Protein AF-A0A2B9DK00-F1 (afdb_monomer_lite)

Foldseek 3Di:
DDDDPPPQAPLLVLVVVLPDDLVRLCVQLVHDSVLSVCCRPPLVSLQVDDPVSLVSSCVSSVHDSCSRRVD

Radius of gyration: 11.66 Å; chains: 1; bounding box: 24×36×24 Å

Structure (mmCIF, N/CA/C/O backbone):
data_AF-A0A2B9DK00-F1
#
_entry.id   AF-A0A2B9DK00-F1
#
loop_
_atom_site.group_PDB
_atom_site.id
_atom_site.type_symbol
_atom_site.label_atom_id
_atom_site.label_alt_id
_atom_site.label_comp_id
_atom_site.label_asym_id
_atom_site.label_entity_id
_atom_site.label_seq_id
_atom_site.pdbx_PDB_ins_code
_atom_site.Cartn_x
_atom_site.Cartn_y
_atom_site.Cartn_z
_atom_site.occupancy
_atom_site.B_iso_or_equiv
_atom_site.auth_seq_id
_atom_site.auth_comp_id
_atom_site.auth_asym_id
_atom_site.auth_atom_id
_atom_site.pdbx_PDB_model_num
ATOM 1 N N . MET A 1 1 ? -4.608 27.493 4.748 1.00 36.09 1 MET A N 1
ATOM 2 C CA . MET A 1 1 ? -4.239 26.177 5.309 1.00 36.09 1 MET A CA 1
ATOM 3 C C . MET A 1 1 ? -2.971 25.715 4.606 1.00 36.09 1 MET A C 1
ATOM 5 O O . MET A 1 1 ? -3.057 25.226 3.491 1.00 36.09 1 MET A O 1
ATOM 9 N N . ASN A 1 2 ? -1.801 25.956 5.201 1.00 46.75 2 ASN A N 1
ATOM 10 C CA . ASN A 1 2 ? -0.528 25.436 4.696 1.00 46.75 2 ASN A CA 1
ATOM 11 C C . ASN A 1 2 ? -0.255 24.090 5.360 1.00 46.75 2 ASN A C 1
ATOM 13 O O . ASN A 1 2 ? -0.265 24.037 6.588 1.00 46.75 2 ASN A O 1
ATOM 17 N N . SER A 1 3 ? 0.028 23.054 4.568 1.00 35.00 3 SER A N 1
ATOM 18 C CA . SER A 1 3 ? 1.087 22.065 4.823 1.00 35.00 3 SER A CA 1
ATOM 19 C C . SER A 1 3 ? 1.161 21.072 3.659 1.00 35.00 3 SER A C 1
ATOM 21 O O . SER A 1 3 ? 0.244 20.285 3.450 1.00 35.00 3 SER A O 1
ATOM 23 N N . SER A 1 4 ? 2.303 21.098 2.969 1.00 40.12 4 SER A N 1
ATOM 24 C CA . SER A 1 4 ? 2.888 19.956 2.254 1.00 40.12 4 SER A CA 1
ATOM 25 C C . SER A 1 4 ? 2.305 19.604 0.876 1.00 40.12 4 SER A C 1
ATOM 27 O O . SER A 1 4 ? 1.588 18.617 0.729 1.00 40.12 4 SER A O 1
ATOM 29 N N . ASN A 1 5 ? 2.760 20.318 -0.163 1.00 43.53 5 ASN A N 1
ATOM 30 C CA . ASN A 1 5 ? 2.931 19.760 -1.517 1.00 43.53 5 ASN A CA 1
ATOM 31 C C . ASN A 1 5 ? 3.993 18.637 -1.477 1.00 43.53 5 ASN A C 1
ATOM 33 O O . ASN A 1 5 ? 5.076 18.762 -2.036 1.00 43.53 5 ASN A O 1
ATOM 37 N N . ILE A 1 6 ? 3.722 17.559 -0.738 1.00 56.81 6 ILE A N 1
ATOM 38 C CA . ILE A 1 6 ? 4.387 16.280 -0.974 1.00 56.81 6 ILE A CA 1
ATOM 39 C C . ILE A 1 6 ? 3.722 15.776 -2.242 1.00 56.81 6 ILE A C 1
ATOM 41 O O . ILE A 1 6 ? 2.515 15.524 -2.211 1.00 56.81 6 ILE A O 1
ATOM 45 N N . GLU A 1 7 ? 4.476 15.712 -3.338 1.00 59.50 7 GLU A N 1
ATOM 46 C CA . GLU A 1 7 ? 4.038 15.107 -4.594 1.00 59.50 7 GLU A CA 1
ATOM 47 C C . GLU A 1 7 ? 3.278 13.818 -4.272 1.00 59.50 7 GLU A C 1
ATOM 49 O O . GLU A 1 7 ? 3.808 12.866 -3.693 1.00 59.50 7 GLU A O 1
ATOM 54 N N . SER A 1 8 ? 1.964 13.853 -4.489 1.00 73.88 8 SER A N 1
ATOM 55 C CA . SER A 1 8 ? 1.107 12.728 -4.154 1.00 73.88 8 SER A CA 1
ATOM 56 C C . SER A 1 8 ? 1.315 11.698 -5.246 1.00 73.88 8 SER A C 1
ATOM 58 O O . SER A 1 8 ? 0.790 11.876 -6.340 1.00 73.88 8 SER A O 1
ATOM 60 N N . THR A 1 9 ? 2.069 10.642 -4.941 1.00 89.00 9 THR A N 1
ATOM 61 C CA . THR A 1 9 ? 2.244 9.514 -5.860 1.00 89.00 9 THR A CA 1
ATOM 62 C C . THR A 1 9 ? 0.885 8.957 -6.277 1.00 89.00 9 THR A C 1
ATOM 64 O O . THR A 1 9 ? -0.088 9.004 -5.506 1.00 89.00 9 THR A O 1
ATOM 67 N N . GLN A 1 10 ? 0.803 8.391 -7.476 1.00 92.06 10 GLN A N 1
ATOM 68 C CA . GLN A 1 10 ? -0.392 7.694 -7.950 1.00 92.06 10 GLN A CA 1
ATOM 69 C C . GLN A 1 10 ? -0.796 6.572 -6.993 1.00 92.06 10 GLN A C 1
ATOM 71 O O . GLN A 1 10 ? -1.984 6.390 -6.732 1.00 92.06 10 GLN A O 1
ATOM 76 N N . LEU A 1 11 ? 0.172 5.890 -6.373 1.00 93.75 11 LEU A N 1
ATOM 77 C CA . LEU A 1 11 ? -0.088 4.922 -5.303 1.00 93.75 11 LEU A CA 1
ATOM 78 C C . LEU A 1 11 ? -0.828 5.536 -4.107 1.00 93.75 11 LEU A C 1
ATOM 80 O O . LEU A 1 11 ? -1.811 4.974 -3.617 1.00 93.75 11 LEU A O 1
ATOM 84 N N . LYS A 1 12 ? -0.384 6.703 -3.638 1.00 93.38 12 LYS A N 1
ATOM 85 C CA . LYS A 1 12 ? -1.020 7.402 -2.519 1.00 93.38 12 LYS A CA 1
ATOM 86 C C . LYS A 1 12 ? -2.399 7.937 -2.889 1.00 93.38 12 LYS A C 1
ATOM 88 O O . LYS A 1 12 ? -3.287 7.956 -2.036 1.00 93.38 12 LYS A O 1
ATOM 93 N N . GLN A 1 13 ? -2.592 8.347 -4.140 1.00 93.56 13 GLN A N 1
ATOM 94 C CA . GLN A 1 13 ? -3.900 8.761 -4.634 1.00 93.56 13 GLN A CA 1
ATOM 95 C C . GLN A 1 13 ? -4.861 7.571 -4.743 1.00 93.56 13 GLN A C 1
ATOM 97 O O . GLN A 1 13 ? -5.959 7.640 -4.203 1.00 93.56 13 GLN A O 1
ATOM 102 N N . ALA A 1 14 ? -4.424 6.451 -5.322 1.00 95.00 14 ALA A N 1
ATOM 103 C CA . ALA A 1 14 ? -5.218 5.227 -5.414 1.00 95.00 14 ALA A CA 1
ATOM 104 C C . ALA A 1 14 ? -5.641 4.708 -4.031 1.00 95.00 14 ALA A C 1
ATOM 106 O O . ALA A 1 14 ? -6.783 4.289 -3.847 1.00 95.00 14 ALA A O 1
ATOM 107 N N . PHE A 1 15 ? -4.757 4.812 -3.034 1.00 95.81 15 PHE A N 1
ATOM 108 C CA . PHE A 1 15 ? -5.105 4.507 -1.649 1.00 95.81 15 PHE A CA 1
ATOM 109 C C . PHE A 1 15 ? -6.223 5.414 -1.114 1.00 95.81 15 P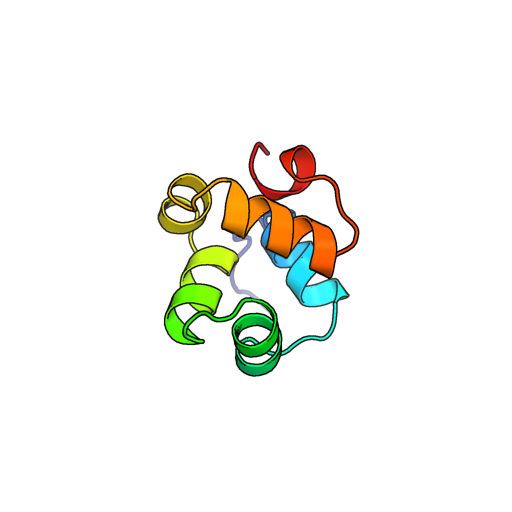HE A C 1
ATOM 111 O O . PHE A 1 15 ? -7.198 4.906 -0.566 1.00 95.81 15 PHE A O 1
ATOM 118 N N . LYS A 1 16 ? -6.137 6.737 -1.310 1.00 94.62 16 LYS A N 1
ATOM 119 C CA . LYS A 1 16 ? -7.201 7.672 -0.893 1.00 94.62 16 LYS A CA 1
ATOM 120 C C . LYS A 1 16 ? -8.529 7.381 -1.597 1.00 94.62 16 LYS A C 1
ATOM 122 O O . LYS A 1 16 ? -9.561 7.352 -0.936 1.00 94.62 16 LYS A O 1
ATOM 127 N N . ASP A 1 17 ? -8.487 7.133 -2.904 1.00 95.94 17 ASP A N 1
ATOM 128 C CA . ASP A 1 17 ? -9.672 6.852 -3.724 1.00 95.94 17 ASP A CA 1
ATOM 129 C C . ASP A 1 17 ? -10.358 5.541 -3.313 1.00 95.94 17 ASP A C 1
ATOM 131 O O . ASP A 1 17 ? -11.573 5.406 -3.440 1.00 95.94 17 ASP A O 1
ATOM 135 N N . SER A 1 18 ? -9.587 4.571 -2.810 1.00 95.62 18 SER A N 1
ATOM 136 C CA . SER A 1 18 ? -10.107 3.263 -2.403 1.00 95.62 18 SER A CA 1
ATOM 137 C C . SER A 1 18 ? -11.001 3.303 -1.159 1.00 95.62 18 SER A C 1
ATOM 139 O O . SER A 1 18 ? -11.789 2.386 -0.948 1.00 95.62 18 SER A O 1
ATOM 141 N N . GLY A 1 19 ? -10.864 4.334 -0.317 1.00 96.69 19 GLY A N 1
ATOM 142 C CA . GLY A 1 19 ? -11.563 4.432 0.967 1.00 96.69 19 GLY A CA 1
ATOM 143 C C . GLY A 1 19 ? -11.068 3.465 2.050 1.00 96.69 19 GLY A C 1
ATOM 144 O O . GLY A 1 19 ? -11.602 3.494 3.157 1.00 96.69 19 GLY A O 1
ATOM 145 N N . TYR A 1 20 ? -10.053 2.640 1.776 1.00 97.25 20 TYR A N 1
ATOM 146 C CA . TYR A 1 20 ? -9.500 1.721 2.766 1.00 97.25 20 TYR A CA 1
ATOM 147 C C . TYR A 1 20 ? -8.702 2.442 3.849 1.00 97.25 20 TYR A C 1
ATOM 149 O O . TYR A 1 20 ? -7.932 3.373 3.604 1.00 97.25 20 TYR A O 1
ATOM 157 N N . THR A 1 21 ? -8.788 1.914 5.062 1.00 97.38 21 THR A N 1
ATOM 158 C CA . THR A 1 21 ? -7.784 2.141 6.096 1.00 97.38 21 THR A CA 1
ATOM 159 C C . THR A 1 21 ? -6.526 1.312 5.817 1.00 97.38 21 THR A C 1
ATOM 161 O O . THR A 1 21 ? -6.545 0.299 5.114 1.00 97.38 21 THR A O 1
ATOM 164 N N . TYR A 1 22 ? -5.401 1.689 6.434 1.00 97.19 22 TYR A N 1
ATOM 165 C CA . TYR A 1 22 ? -4.176 0.883 6.354 1.00 97.19 22 TYR A CA 1
ATOM 166 C C . TYR A 1 22 ? -4.353 -0.523 6.938 1.00 97.19 22 TYR A C 1
ATOM 168 O O . TYR A 1 22 ? -3.703 -1.452 6.474 1.00 97.19 22 TYR A O 1
ATOM 176 N N . GLN A 1 23 ? -5.207 -0.689 7.954 1.00 97.56 23 GLN A N 1
ATOM 177 C CA . GLN A 1 23 ? -5.479 -1.997 8.556 1.00 97.56 23 GLN A CA 1
ATOM 178 C C . GLN A 1 23 ? -6.247 -2.907 7.597 1.00 97.56 23 GLN A C 1
ATOM 180 O O . GLN A 1 23 ? -5.870 -4.066 7.447 1.00 97.56 23 GLN A O 1
ATOM 185 N N . GLU A 1 24 ? -7.269 -2.385 6.917 1.00 98.19 24 GLU A N 1
ATOM 186 C CA . GLU A 1 24 ? -8.047 -3.154 5.938 1.00 98.19 24 GLU A CA 1
ATOM 187 C C . GLU A 1 24 ? -7.189 -3.558 4.743 1.00 98.19 24 GLU A C 1
ATOM 189 O O . GLU A 1 24 ? -7.129 -4.738 4.400 1.00 98.19 24 GLU A O 1
ATOM 194 N N . LEU A 1 25 ? -6.455 -2.604 4.159 1.00 97.94 25 LEU A N 1
ATOM 195 C CA . LEU A 1 25 ? -5.570 -2.892 3.035 1.00 97.94 25 LEU A CA 1
ATOM 196 C C . LEU A 1 25 ? -4.484 -3.903 3.422 1.00 97.94 25 LEU A C 1
ATOM 198 O O . LEU A 1 25 ? -4.236 -4.859 2.692 1.00 97.94 25 LEU A O 1
ATOM 202 N N . ALA A 1 26 ? -3.865 -3.740 4.592 1.00 97.69 26 ALA A N 1
ATOM 203 C CA . ALA A 1 26 ? -2.871 -4.685 5.086 1.00 97.69 26 ALA A CA 1
ATOM 204 C C . ALA A 1 26 ? -3.456 -6.090 5.304 1.00 97.69 26 ALA A C 1
ATOM 206 O O . ALA A 1 26 ? -2.791 -7.073 4.980 1.00 97.69 26 ALA A O 1
ATOM 207 N N . GLY A 1 27 ? -4.699 -6.182 5.789 1.00 97.94 27 GLY A N 1
ATOM 208 C CA . GLY A 1 27 ? -5.426 -7.442 5.933 1.00 97.94 27 GLY A CA 1
ATOM 209 C C . GLY A 1 27 ? -5.665 -8.141 4.595 1.00 97.94 27 GLY A C 1
ATOM 210 O O . GLY A 1 27 ? -5.413 -9.338 4.486 1.00 97.94 27 GLY A O 1
ATOM 211 N N . ILE A 1 28 ? -6.065 -7.394 3.560 1.00 97.38 28 ILE A N 1
ATOM 212 C CA . ILE A 1 28 ? -6.248 -7.923 2.197 1.00 97.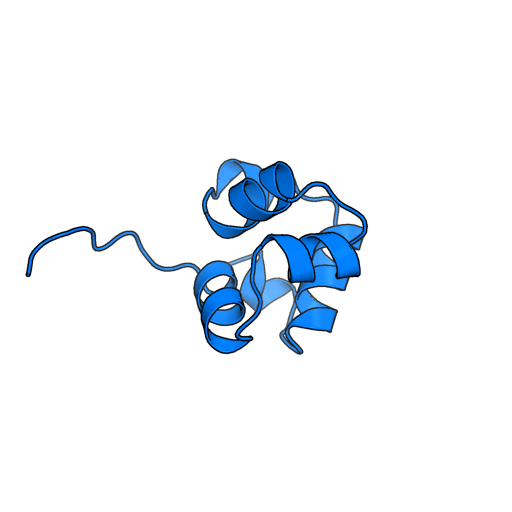38 28 ILE A CA 1
ATOM 213 C C . ILE A 1 28 ? -4.918 -8.424 1.615 1.00 97.38 28 ILE A C 1
ATOM 215 O O . ILE A 1 28 ? -4.868 -9.469 0.970 1.00 97.38 28 ILE A O 1
ATOM 219 N N . LEU A 1 29 ? -3.835 -7.683 1.847 1.00 95.88 29 LEU A N 1
ATOM 220 C CA . LEU A 1 29 ? -2.507 -7.983 1.308 1.00 95.88 29 LEU A CA 1
ATOM 221 C C . LEU A 1 29 ? -1.730 -9.031 2.123 1.00 95.88 29 LEU A C 1
ATOM 223 O O . LEU A 1 29 ? -0.669 -9.469 1.685 1.00 95.88 29 LEU A O 1
ATOM 227 N N . GLY A 1 30 ? -2.213 -9.413 3.309 1.00 96.38 30 GLY A N 1
ATOM 228 C CA . GLY A 1 30 ? -1.504 -10.330 4.205 1.00 96.38 30 GLY A CA 1
AT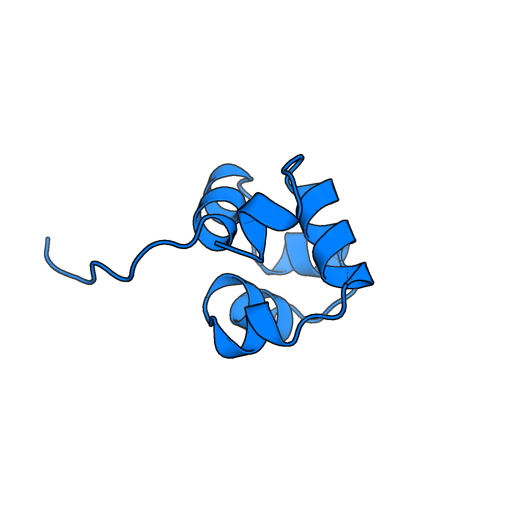OM 229 C C . GLY A 1 30 ? -0.191 -9.761 4.759 1.00 96.38 30 GLY A C 1
ATOM 230 O O . GLY A 1 30 ? 0.749 -10.513 5.011 1.00 96.38 30 GLY A O 1
ATOM 231 N N . ILE A 1 31 ? -0.100 -8.438 4.937 1.00 95.81 31 ILE A N 1
ATOM 232 C CA . ILE A 1 31 ? 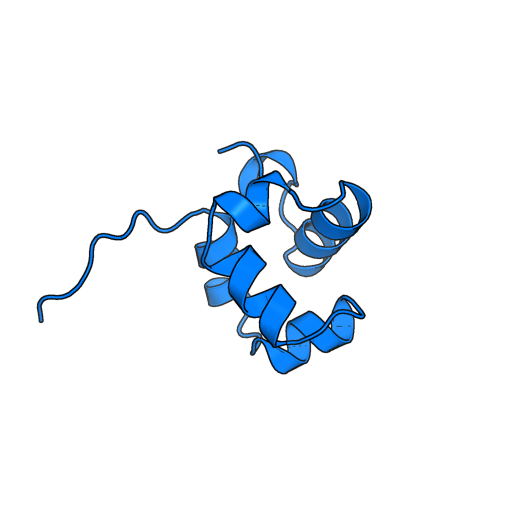1.087 -7.748 5.471 1.00 95.81 31 ILE A CA 1
ATOM 233 C C . ILE A 1 31 ? 0.771 -7.010 6.774 1.00 95.81 31 ILE A C 1
ATOM 235 O O . ILE A 1 31 ? -0.379 -6.885 7.185 1.00 95.81 31 ILE A O 1
ATOM 239 N N . SER A 1 32 ? 1.792 -6.472 7.446 1.00 97.44 32 SER A N 1
ATOM 240 C CA . SER A 1 32 ? 1.559 -5.620 8.616 1.00 97.44 32 SER A CA 1
ATOM 241 C C . SER A 1 32 ? 1.062 -4.226 8.216 1.00 97.44 32 SER A C 1
ATOM 243 O O . SER A 1 32 ? 1.522 -3.645 7.230 1.00 97.44 32 SER A O 1
ATOM 245 N N . SER A 1 33 ? 0.187 -3.638 9.038 1.00 97.00 33 SER A N 1
ATOM 246 C CA . SER A 1 33 ? -0.304 -2.261 8.846 1.00 97.00 33 SER A CA 1
ATOM 247 C C . SER A 1 33 ? 0.837 -1.231 8.798 1.00 97.00 33 SER A C 1
ATOM 249 O O . SER A 1 33 ? 0.831 -0.325 7.966 1.00 97.00 33 SER A O 1
ATOM 251 N N . SER A 1 34 ? 1.893 -1.418 9.603 1.00 96.06 34 SER A N 1
ATOM 252 C CA . SER A 1 34 ? 3.089 -0.561 9.553 1.00 96.06 34 SER A CA 1
ATOM 253 C C . SER A 1 34 ? 3.827 -0.660 8.213 1.00 96.06 34 SER A C 1
ATOM 255 O O . SER A 1 34 ? 4.278 0.355 7.680 1.00 96.06 34 SER A O 1
ATOM 257 N N . TYR A 1 35 ? 3.943 -1.863 7.642 1.00 95.62 35 TYR A N 1
ATOM 258 C CA . TYR A 1 35 ? 4.568 -2.040 6.333 1.00 95.62 35 TYR A CA 1
ATOM 259 C C . TYR A 1 35 ? 3.702 -1.451 5.215 1.00 95.62 35 TYR A C 1
ATOM 261 O O . TYR A 1 35 ? 4.225 -0.723 4.376 1.00 95.62 35 TYR A O 1
ATOM 269 N N . CYS A 1 36 ? 2.381 -1.644 5.275 1.00 96.69 36 CYS A N 1
ATOM 270 C CA . CYS A 1 36 ? 1.431 -0.994 4.372 1.00 96.69 36 CYS A CA 1
ATOM 271 C C . CYS A 1 36 ? 1.578 0.536 4.398 1.00 96.69 36 CYS A C 1
ATOM 273 O O . CYS A 1 36 ? 1.736 1.161 3.352 1.00 96.69 36 CYS A O 1
ATOM 275 N N . TYR A 1 37 ? 1.605 1.144 5.589 1.00 95.62 37 TYR A N 1
ATOM 276 C CA . TYR A 1 37 ? 1.803 2.588 5.745 1.00 95.62 37 TYR A CA 1
ATOM 277 C C . TYR A 1 37 ? 3.091 3.070 5.065 1.00 95.62 37 TYR A C 1
ATOM 279 O O . TYR A 1 37 ? 3.081 4.090 4.371 1.00 95.62 37 TYR A O 1
ATOM 287 N N . LYS A 1 38 ? 4.194 2.330 5.241 1.00 94.81 38 LYS A N 1
ATOM 288 C CA . LYS A 1 38 ? 5.492 2.649 4.633 1.00 94.81 38 LYS A CA 1
ATOM 289 C C . LYS A 1 38 ? 5.446 2.560 3.109 1.00 94.81 38 LYS A C 1
ATOM 291 O O . LYS A 1 38 ? 5.941 3.473 2.465 1.00 94.81 38 LYS A O 1
ATOM 296 N N . ILE A 1 39 ? 4.837 1.518 2.542 1.00 94.69 39 ILE A N 1
ATOM 297 C CA . ILE A 1 39 ? 4.696 1.362 1.085 1.00 94.69 39 ILE A CA 1
ATOM 298 C C . ILE A 1 39 ? 3.939 2.551 0.479 1.00 94.69 39 ILE A C 1
ATOM 300 O O . ILE A 1 39 ? 4.401 3.134 -0.496 1.00 94.69 39 ILE A O 1
ATOM 304 N N . ILE A 1 40 ? 2.814 2.945 1.085 1.00 94.06 40 ILE A N 1
ATOM 305 C CA . ILE A 1 40 ? 1.948 4.015 0.562 1.00 94.06 40 ILE A CA 1
ATOM 306 C C . ILE A 1 40 ? 2.583 5.408 0.682 1.00 94.06 40 ILE A C 1
ATOM 308 O O . ILE A 1 40 ? 2.316 6.282 -0.140 1.00 94.06 40 ILE A O 1
ATOM 312 N N . ASN A 1 41 ? 3.396 5.648 1.714 1.00 91.19 41 ASN A N 1
ATOM 313 C CA . ASN A 1 41 ? 3.871 6.996 2.046 1.00 91.19 41 ASN A CA 1
ATOM 314 C C . ASN A 1 41 ? 5.369 7.226 1.817 1.00 91.19 41 ASN A C 1
ATOM 316 O O . ASN A 1 41 ? 5.834 8.339 2.060 1.00 91.19 41 ASN A O 1
ATOM 320 N N . ASN A 1 42 ? 6.138 6.210 1.419 1.00 88.69 42 ASN A N 1
ATOM 321 C CA . ASN A 1 42 ? 7.588 6.322 1.294 1.00 88.69 42 ASN A CA 1
ATOM 322 C C . ASN A 1 42 ? 8.114 5.642 0.022 1.00 88.69 42 ASN A C 1
ATOM 324 O O . ASN A 1 42 ? 8.118 4.414 -0.091 1.00 88.69 42 ASN A O 1
ATOM 328 N N . ASP A 1 43 ? 8.670 6.448 -0.880 1.00 82.31 43 ASP A N 1
ATOM 329 C CA . ASP A 1 43 ? 9.218 6.016 -2.170 1.00 82.31 43 ASP A CA 1
ATOM 330 C C . ASP A 1 43 ? 10.299 4.941 -2.069 1.00 82.31 43 ASP A C 1
ATOM 332 O O . ASP A 1 43 ? 10.371 4.047 -2.913 1.00 82.31 43 ASP A O 1
ATOM 336 N N . LYS A 1 44 ? 11.132 4.972 -1.020 1.00 85.00 44 LYS A N 1
ATOM 337 C CA . LYS A 1 44 ? 12.135 3.923 -0.805 1.00 85.00 44 LYS A CA 1
ATOM 338 C C . LYS A 1 44 ? 11.457 2.577 -0.588 1.00 85.00 44 LYS A C 1
ATOM 340 O O . LYS A 1 44 ? 11.947 1.570 -1.085 1.00 85.00 44 LYS A O 1
ATOM 345 N N . TYR A 1 45 ? 10.358 2.539 0.158 1.00 84.44 45 TYR A N 1
ATOM 346 C CA . TYR A 1 45 ? 9.631 1.293 0.376 1.00 84.44 45 TYR A CA 1
ATOM 347 C C . TYR A 1 45 ? 8.888 0.878 -0.885 1.00 84.44 45 TYR A C 1
ATOM 349 O O . TYR A 1 45 ? 9.037 -0.274 -1.270 1.00 84.44 45 TYR A O 1
ATOM 357 N N . LYS A 1 46 ? 8.213 1.816 -1.566 1.00 83.94 46 LYS A N 1
ATOM 358 C CA . LYS A 1 46 ? 7.558 1.610 -2.869 1.00 83.94 46 LYS A CA 1
ATOM 359 C C . LYS A 1 46 ? 8.484 0.911 -3.881 1.00 83.94 46 LYS A C 1
ATOM 361 O O . LYS A 1 46 ? 8.102 -0.114 -4.431 1.00 83.94 46 LYS A O 1
ATOM 366 N N . LYS A 1 47 ? 9.721 1.399 -4.055 1.00 84.75 47 LYS A N 1
ATOM 367 C CA . LYS A 1 47 ? 10.717 0.839 -4.999 1.00 84.75 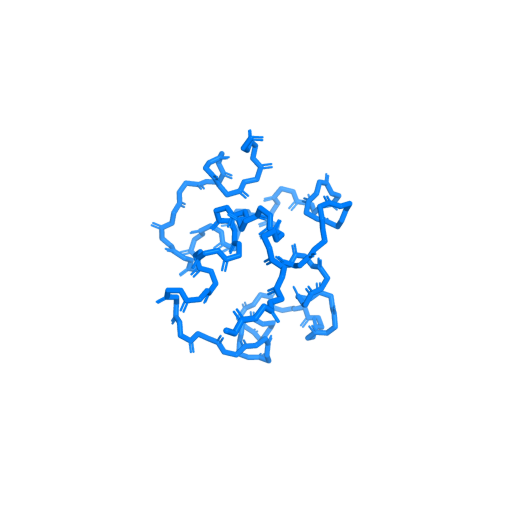47 LYS A CA 1
ATOM 368 C C . LYS A 1 47 ? 11.312 -0.513 -4.584 1.00 84.75 47 LYS A C 1
ATOM 370 O O . LYS A 1 47 ? 11.914 -1.184 -5.409 1.00 84.75 47 LYS A O 1
ATOM 375 N N . ASN A 1 48 ? 11.174 -0.902 -3.315 1.00 87.12 48 ASN A N 1
ATOM 376 C CA . ASN A 1 48 ? 11.701 -2.162 -2.776 1.00 87.12 48 ASN A CA 1
ATOM 377 C C . ASN A 1 48 ? 10.589 -3.182 -2.468 1.00 87.12 48 ASN A C 1
ATOM 379 O O . ASN A 1 48 ? 10.818 -4.146 -1.735 1.00 87.12 48 ASN A O 1
ATOM 383 N N . VAL A 1 49 ? 9.374 -2.970 -2.981 1.00 90.56 49 VAL A N 1
ATOM 384 C CA . VAL A 1 49 ? 8.296 -3.958 -2.895 1.00 90.56 49 VAL A CA 1
ATOM 385 C C . VAL A 1 49 ? 8.544 -5.067 -3.918 1.00 90.56 49 VAL A C 1
ATOM 387 O O . VAL A 1 49 ? 8.851 -4.799 -5.076 1.00 90.56 49 VAL A O 1
ATOM 390 N N . T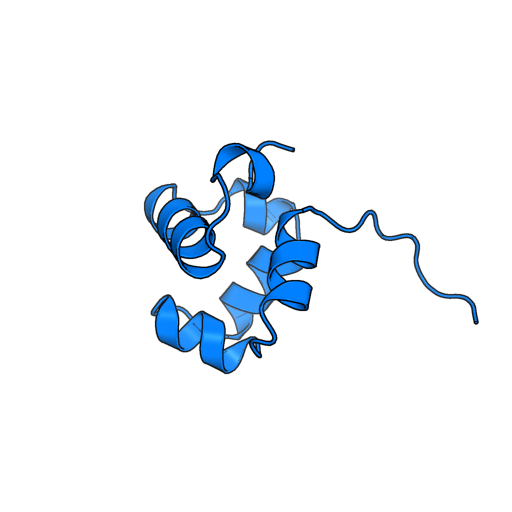YR A 1 50 ? 8.381 -6.326 -3.504 1.00 92.25 50 TYR A N 1
ATOM 391 C CA . TYR A 1 50 ? 8.384 -7.453 -4.437 1.00 92.25 50 TYR A CA 1
ATOM 392 C C . TYR A 1 50 ? 7.266 -7.302 -5.471 1.00 92.25 50 TYR A C 1
ATOM 394 O O . TYR A 1 50 ? 6.138 -6.960 -5.117 1.00 92.25 50 TYR A O 1
ATOM 402 N N . TYR A 1 51 ? 7.545 -7.643 -6.731 1.00 92.06 51 TYR A N 1
ATOM 403 C CA . TYR A 1 51 ? 6.572 -7.534 -7.823 1.00 92.06 51 TYR A CA 1
ATOM 404 C C . TYR A 1 51 ? 5.228 -8.212 -7.508 1.00 92.06 51 TYR A C 1
ATOM 406 O O . TYR A 1 51 ? 4.178 -7.674 -7.841 1.00 92.06 51 TYR A O 1
ATOM 414 N N . SER A 1 52 ? 5.240 -9.354 -6.811 1.00 94.69 52 SER A N 1
ATOM 415 C CA . SER A 1 52 ? 4.019 -10.045 -6.374 1.00 94.69 52 SER A CA 1
ATOM 416 C C . SER A 1 52 ? 3.126 -9.160 -5.500 1.00 94.69 52 SER A C 1
ATOM 418 O O . SER A 1 52 ? 1.938 -9.025 -5.780 1.00 94.69 52 SER A O 1
ATOM 420 N N . LEU A 1 53 ? 3.699 -8.498 -4.494 1.00 95.94 53 LEU A N 1
ATOM 421 C CA . LEU A 1 53 ? 2.964 -7.592 -3.614 1.00 95.94 53 LEU A CA 1
ATOM 422 C C . LEU A 1 53 ? 2.517 -6.325 -4.360 1.00 95.94 53 LEU A C 1
ATOM 424 O O . LEU A 1 53 ? 1.390 -5.875 -4.176 1.00 95.94 53 LEU A O 1
ATOM 428 N N . ALA A 1 54 ? 3.351 -5.782 -5.250 1.00 95.06 54 ALA A N 1
ATOM 429 C CA . ALA A 1 54 ? 2.969 -4.650 -6.096 1.00 95.06 54 ALA A CA 1
ATOM 430 C C . ALA A 1 54 ? 1.796 -5.001 -7.037 1.00 95.06 54 ALA A C 1
ATOM 432 O O . ALA A 1 54 ? 0.852 -4.223 -7.172 1.00 95.06 54 ALA A O 1
ATOM 433 N N . SER A 1 55 ? 1.802 -6.207 -7.614 1.00 95.56 55 SER A N 1
ATOM 434 C CA . SER A 1 55 ? 0.717 -6.739 -8.444 1.00 95.56 55 SER A CA 1
ATOM 435 C C . SER A 1 55 ? -0.577 -6.921 -7.648 1.00 95.56 55 SER A C 1
ATOM 437 O O . SER A 1 55 ? -1.644 -6.521 -8.114 1.00 95.56 55 SER A O 1
ATOM 439 N N . GLN A 1 56 ? -0.495 -7.433 -6.416 1.00 96.75 56 GLN A N 1
ATOM 440 C CA . GLN A 1 56 ? -1.654 -7.530 -5.525 1.00 96.75 56 GLN A CA 1
ATOM 441 C C . GLN A 1 56 ? -2.236 -6.151 -5.198 1.00 96.75 56 GLN A C 1
ATOM 443 O O . GLN A 1 56 ? -3.446 -5.966 -5.299 1.00 96.75 56 GLN A O 1
ATOM 448 N N . ILE A 1 57 ? -1.392 -5.171 -4.863 1.00 96.38 57 ILE A N 1
ATOM 449 C CA . ILE A 1 57 ? -1.819 -3.791 -4.587 1.00 96.38 57 ILE A CA 1
ATOM 450 C C . ILE A 1 57 ? -2.536 -3.187 -5.803 1.00 96.38 57 ILE A C 1
ATOM 452 O O . ILE A 1 57 ? -3.629 -2.636 -5.666 1.00 96.38 57 ILE A O 1
ATOM 456 N N . ALA A 1 58 ? -1.961 -3.336 -6.997 1.00 96.00 58 ALA A N 1
ATOM 457 C CA . ALA A 1 58 ? -2.571 -2.875 -8.242 1.00 96.00 58 ALA A CA 1
ATOM 458 C C . ALA A 1 58 ? -3.930 -3.548 -8.504 1.00 96.00 58 ALA A C 1
ATOM 460 O O . ALA A 1 58 ? -4.897 -2.876 -8.868 1.00 96.00 58 ALA A O 1
ATOM 461 N N . GLY A 1 59 ? -4.029 -4.853 -8.229 1.00 96.94 59 GLY A N 1
ATOM 462 C CA . GLY A 1 59 ? -5.274 -5.614 -8.308 1.00 96.94 59 GLY A CA 1
ATOM 463 C C . GLY A 1 59 ? -6.352 -5.107 -7.347 1.00 96.94 59 GLY A C 1
ATOM 464 O O . GLY A 1 59 ? -7.494 -4.916 -7.764 1.00 96.94 59 GLY A O 1
ATOM 465 N N . VAL A 1 60 ? -5.994 -4.818 -6.091 1.00 96.88 60 VAL A N 1
ATOM 466 C CA . VAL A 1 60 ? -6.921 -4.256 -5.090 1.00 96.88 60 VAL A CA 1
ATOM 467 C C . VAL A 1 60 ? -7.452 -2.896 -5.536 1.00 96.88 60 VAL A C 1
ATOM 469 O O . VAL A 1 60 ? -8.651 -2.638 -5.443 1.00 96.88 60 VAL A O 1
ATOM 472 N N . PHE A 1 61 ? -6.585 -2.041 -6.076 1.00 96.19 61 PHE A N 1
ATOM 473 C CA . PHE A 1 61 ? -6.981 -0.713 -6.545 1.00 96.19 61 PHE A CA 1
ATOM 474 C C . PHE A 1 61 ? -7.585 -0.694 -7.952 1.00 96.19 61 PHE A C 1
ATOM 476 O O . PHE A 1 61 ? -8.055 0.358 -8.383 1.00 96.19 61 PHE A O 1
ATOM 483 N N . LYS A 1 62 ? -7.606 -1.828 -8.668 1.00 95.38 62 LYS A N 1
ATOM 484 C CA . LYS A 1 62 ? -8.031 -1.923 -10.078 1.00 95.38 62 LYS A CA 1
ATOM 485 C C . LYS A 1 62 ? -7.286 -0.922 -10.977 1.00 95.38 62 LYS A C 1
ATOM 487 O O . LYS A 1 62 ? -7.880 -0.281 -11.843 1.00 95.38 62 LYS A O 1
ATOM 492 N N . ARG A 1 63 ? -5.980 -0.769 -10.742 1.00 94.75 63 ARG A N 1
ATOM 493 C CA . ARG A 1 63 ? -5.070 0.125 -11.481 1.00 94.75 63 ARG A CA 1
ATOM 494 C C . ARG A 1 63 ? -3.968 -0.691 -12.154 1.00 94.75 63 ARG A C 1
ATOM 496 O O . ARG A 1 63 ? -3.745 -1.846 -11.796 1.00 94.75 63 ARG A O 1
ATOM 503 N N . ASN A 1 64 ? -3.271 -0.095 -13.119 1.00 93.88 64 ASN A N 1
ATOM 504 C CA . ASN A 1 64 ? -2.084 -0.720 -13.690 1.00 93.88 64 ASN A CA 1
ATOM 505 C C . ASN A 1 64 ? -0.923 -0.661 -12.684 1.00 93.88 64 ASN A C 1
ATOM 507 O O . ASN A 1 64 ? -0.786 0.300 -11.931 1.00 93.88 64 ASN A O 1
ATOM 511 N N . ILE A 1 65 ? -0.082 -1.691 -12.663 1.00 93.12 65 ILE A N 1
ATOM 512 C CA . ILE A 1 65 ? 1.089 -1.732 -11.788 1.00 93.12 65 ILE A CA 1
ATOM 513 C C . ILE A 1 65 ? 2.136 -0.672 -12.162 1.00 93.12 65 ILE A C 1
ATOM 515 O O . ILE A 1 65 ? 2.715 -0.075 -11.259 1.00 93.12 65 ILE A O 1
ATOM 519 N N . VAL A 1 66 ? 2.330 -0.401 -13.459 1.00 91.19 66 VAL A N 1
ATOM 520 C CA . VAL A 1 66 ? 3.282 0.602 -13.971 1.00 91.19 66 VAL A CA 1
ATOM 521 C C . VAL A 1 66 ? 2.868 1.990 -13.489 1.00 91.19 66 VAL A C 1
ATOM 523 O O . VAL A 1 66 ? 3.666 2.681 -12.866 1.00 91.19 66 VAL A O 1
ATOM 526 N N . ASP A 1 67 ? 1.585 2.328 -13.642 1.00 90.25 67 ASP A N 1
ATOM 527 C CA . ASP A 1 67 ? 0.991 3.581 -13.158 1.00 90.25 67 ASP A CA 1
ATOM 528 C C . ASP A 1 67 ? 1.257 3.806 -11.662 1.00 90.25 67 ASP A C 1
ATOM 530 O O . ASP A 1 67 ? 1.576 4.909 -11.232 1.00 90.25 67 ASP A O 1
ATOM 534 N N . LEU A 1 68 ? 1.149 2.752 -10.847 1.00 90.62 68 LEU A N 1
ATOM 535 C CA . LEU A 1 68 ? 1.316 2.871 -9.401 1.00 90.62 68 LEU A CA 1
ATOM 536 C C . LEU A 1 68 ? 2.773 2.840 -8.935 1.00 90.62 68 LEU A C 1
ATOM 538 O O . LEU A 1 68 ? 3.059 3.420 -7.889 1.00 90.62 68 LEU A O 1
ATOM 542 N N . PHE A 1 69 ? 3.675 2.131 -9.624 1.00 89.06 69 PHE A N 1
ATOM 543 C CA . PHE A 1 69 ? 5.018 1.806 -9.116 1.00 89.06 69 PHE A CA 1
ATOM 544 C C . PHE A 1 69 ? 6.187 2.345 -9.951 1.00 89.06 69 PHE A C 1
ATOM 546 O O . PHE A 1 69 ? 7.267 2.513 -9.382 1.00 89.06 69 PHE A O 1
ATOM 553 N N . GLU A 1 70 ? 5.975 2.687 -11.221 1.00 81.31 70 GLU A N 1
ATOM 554 C CA . GLU A 1 70 ? 7.010 3.128 -12.174 1.00 81.31 70 GLU A CA 1
ATOM 555 C C . GLU A 1 70 ? 6.829 4.585 -12.651 1.00 81.31 70 GLU A C 1
ATOM 557 O O . GLU A 1 70 ? 7.434 4.968 -13.648 1.00 81.31 70 GLU A O 1
ATOM 562 N N . GLU A 1 71 ? 6.019 5.375 -11.924 1.00 64.94 71 GLU A N 1
ATOM 563 C CA . GLU A 1 71 ? 5.829 6.835 -12.104 1.00 64.94 71 GLU A CA 1
ATOM 564 C C . GLU A 1 71 ? 7.110 7.614 -12.440 1.00 64.94 71 GLU A C 1
ATOM 566 O O . GLU A 1 71 ? 8.128 7.429 -11.725 1.00 64.94 71 GLU A O 1
#

pLDDT: mean 88.21, std 15.49, range [35.0, 98.19]

InterPro domains:
  IPR001387 Cro/C1-type, helix-turn-helix domain [cd00093] (10-68)
  IPR010982 Lambda repressor-like, DNA-binding domain superfamily [G3DSA:1.10.260.40] (4-71)
  IPR010982 Lambda repressor-like, DNA-binding domain superfamily [SSF47413] (8-70)

Organism: Bacillus cereus (NCBI:txid1396)

Sequence (71 aa):
MNSSNIESTQLKQAFKDSGYTYQELAGILGISSSYCYKIINNDKYKKNVYYSLASQIAGVFKRNIVDLFEE

Secondary structure (DSSP, 8-state):
---------HHHHHHHHHT--HHHHHHHHTS-HHHHHHHHH-HHHHHTS-HHHHHHHHHHHTS-HHHHH--